Protein AF-A0AAV3YRA4-F1 (afdb_monomer_lite)

Structure (mmCIF, N/CA/C/O backbone):
data_AF-A0AAV3YRA4-F1
#
_entry.id   AF-A0AAV3YRA4-F1
#
loop_
_atom_site.group_PDB
_atom_site.id
_atom_site.type_symbol
_atom_site.label_atom_id
_atom_site.label_alt_id
_atom_site.label_comp_id
_atom_site.label_asym_id
_atom_site.label_entity_id
_atom_site.label_seq_id
_atom_site.pdbx_PDB_ins_code
_atom_site.Cartn_x
_atom_site.Cartn_y
_atom_site.Cartn_z
_atom_site.occupancy
_atom_site.B_iso_or_equiv
_atom_site.auth_seq_id
_atom_site.auth_comp_id
_atom_site.auth_asym_id
_atom_site.auth_atom_id
_atom_site.pdbx_PDB_model_num
ATOM 1 N N . MET A 1 1 ? 13.041 19.269 -10.673 1.00 60.81 1 MET A N 1
ATOM 2 C CA . MET A 1 1 ? 11.760 18.529 -10.615 1.00 60.81 1 MET A CA 1
ATOM 3 C C . MET A 1 1 ? 11.629 17.914 -9.224 1.00 60.81 1 MET A C 1
ATOM 5 O O . MET A 1 1 ? 12.506 17.151 -8.846 1.00 60.81 1 MET A O 1
ATOM 9 N N . PHE A 1 2 ? 10.624 18.301 -8.426 1.00 75.06 2 PHE A N 1
ATOM 10 C CA . PHE A 1 2 ? 10.515 17.935 -6.996 1.00 75.06 2 PHE A CA 1
ATOM 11 C C . PHE A 1 2 ? 10.463 16.417 -6.775 1.00 75.06 2 PHE A C 1
ATOM 13 O O . PHE A 1 2 ? 11.196 15.890 -5.945 1.00 75.06 2 PHE A O 1
ATOM 20 N N . LEU A 1 3 ? 9.687 15.722 -7.612 1.00 76.62 3 LEU A N 1
ATOM 21 C CA . LEU A 1 3 ? 9.548 14.266 -7.620 1.00 76.62 3 LEU A CA 1
ATOM 22 C C . LEU A 1 3 ? 10.728 13.524 -8.264 1.00 76.62 3 LEU A C 1
ATOM 24 O O . LEU A 1 3 ? 10.641 12.321 -8.423 1.00 76.62 3 LEU A O 1
ATOM 28 N N . MET A 1 4 ? 11.815 14.182 -8.676 1.00 76.69 4 MET A N 1
ATOM 29 C CA . MET A 1 4 ? 13.033 13.473 -9.115 1.00 76.69 4 MET A CA 1
ATOM 30 C C . MET A 1 4 ? 14.036 13.270 -7.981 1.00 76.69 4 MET A C 1
ATOM 32 O O . MET A 1 4 ? 15.034 12.584 -8.160 1.00 76.69 4 MET A O 1
ATOM 36 N N . ASN A 1 5 ? 13.780 13.864 -6.818 1.00 85.81 5 ASN A N 1
ATOM 37 C CA . ASN A 1 5 ? 14.591 13.674 -5.631 1.00 85.81 5 ASN A CA 1
ATOM 38 C C . ASN A 1 5 ? 13.938 12.598 -4.749 1.00 85.81 5 ASN A C 1
ATOM 40 O O . ASN A 1 5 ? 12.779 12.738 -4.355 1.00 85.81 5 ASN A O 1
ATOM 44 N N . ASP A 1 6 ? 14.674 11.528 -4.455 1.00 83.38 6 ASP A N 1
ATOM 45 C CA . ASP A 1 6 ? 14.146 10.388 -3.699 1.00 83.38 6 ASP A CA 1
ATOM 46 C C . ASP A 1 6 ? 13.776 10.742 -2.254 1.00 83.38 6 ASP A C 1
ATOM 48 O O . ASP A 1 6 ? 12.796 10.218 -1.725 1.00 83.38 6 ASP A O 1
ATOM 52 N N . GLU A 1 7 ? 14.490 11.685 -1.636 1.00 87.44 7 GLU A N 1
ATOM 53 C CA . GLU A 1 7 ? 14.167 12.171 -0.294 1.00 87.44 7 GLU A CA 1
ATOM 54 C C . GLU A 1 7 ? 12.850 12.961 -0.299 1.00 87.44 7 GLU A C 1
ATOM 56 O O . GLU A 1 7 ? 11.986 12.736 0.545 1.00 87.44 7 GLU A O 1
ATOM 61 N N . ASN A 1 8 ? 12.620 13.796 -1.316 1.00 87.62 8 ASN A N 1
ATOM 62 C CA . ASN A 1 8 ? 11.345 14.503 -1.471 1.00 87.62 8 ASN A CA 1
ATOM 63 C C . ASN A 1 8 ? 10.169 13.540 -1.701 1.00 87.62 8 ASN A C 1
ATOM 65 O O . ASN A 1 8 ? 9.095 13.739 -1.133 1.00 87.62 8 ASN A O 1
ATOM 69 N N . LYS A 1 9 ? 10.352 12.484 -2.512 1.00 85.62 9 LYS A N 1
ATOM 70 C CA . LYS A 1 9 ? 9.322 11.442 -2.703 1.00 85.62 9 LYS A CA 1
ATOM 71 C C . LYS A 1 9 ? 8.991 10.749 -1.386 1.00 85.62 9 LYS A C 1
ATOM 73 O O . LYS A 1 9 ? 7.818 10.520 -1.088 1.00 85.62 9 LYS A O 1
ATOM 78 N N . LYS A 1 10 ? 10.019 10.419 -0.603 1.00 86.50 10 LYS A N 1
ATOM 79 C CA . LYS A 1 10 ? 9.867 9.772 0.699 1.00 86.50 10 LYS A CA 1
ATOM 80 C C . LYS A 1 10 ? 9.090 10.663 1.664 1.00 86.50 10 LYS A C 1
ATOM 82 O O . LYS A 1 10 ? 8.101 10.204 2.228 1.00 86.50 10 LYS A O 1
ATOM 87 N N . GLN A 1 11 ? 9.476 11.932 1.791 1.00 89.75 11 GLN A N 1
ATOM 88 C CA . GLN A 1 11 ? 8.786 12.895 2.653 1.00 89.75 11 GLN A CA 1
ATOM 89 C C . GLN A 1 11 ? 7.328 13.099 2.232 1.00 89.7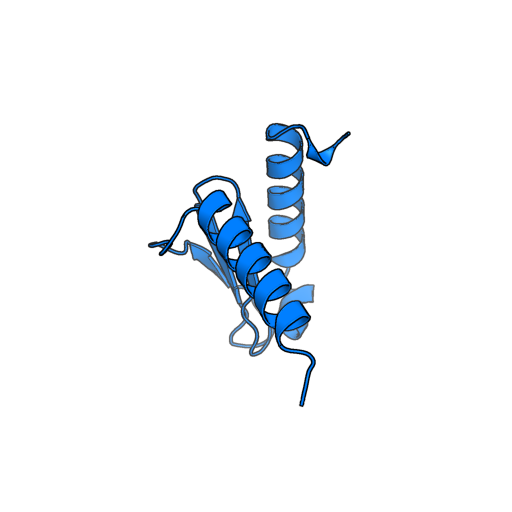5 11 GLN A C 1
ATOM 91 O O . GLN A 1 11 ? 6.440 13.082 3.080 1.00 89.75 11 GLN A O 1
ATOM 96 N N . LEU A 1 12 ? 7.060 13.213 0.928 1.00 89.12 12 LEU A N 1
ATOM 97 C CA . LEU A 1 12 ? 5.695 13.319 0.415 1.00 89.12 12 LEU A CA 1
ATOM 98 C C . LEU A 1 12 ? 4.866 12.066 0.728 1.00 89.12 12 LEU A C 1
ATOM 100 O O . LEU A 1 12 ? 3.725 12.177 1.164 1.00 89.12 12 LEU A O 1
ATOM 104 N N . THR A 1 13 ? 5.436 10.876 0.532 1.00 87.88 13 THR A N 1
ATOM 105 C CA . THR A 1 13 ? 4.731 9.612 0.799 1.00 87.88 13 THR A CA 1
ATOM 106 C C . THR A 1 13 ? 4.429 9.457 2.287 1.00 87.88 13 THR A C 1
ATOM 108 O O . THR A 1 13 ? 3.326 9.060 2.650 1.00 87.88 13 THR A O 1
ATOM 111 N N . GLN A 1 14 ? 5.374 9.825 3.155 1.00 88.62 14 GLN A N 1
ATOM 112 C CA . GLN A 1 14 ? 5.180 9.831 4.607 1.00 88.62 14 GLN A CA 1
ATOM 113 C C . GLN A 1 14 ? 4.116 10.842 5.042 1.00 88.62 14 GLN A C 1
ATOM 115 O O . GLN A 1 14 ? 3.288 10.517 5.888 1.00 88.62 14 GLN A O 1
ATOM 120 N N . PHE A 1 15 ? 4.110 12.034 4.442 1.00 91.56 15 PHE A N 1
ATOM 121 C CA . PHE A 1 15 ? 3.085 13.044 4.687 1.00 91.56 15 PHE A CA 1
ATOM 122 C C . PHE A 1 15 ? 1.688 12.530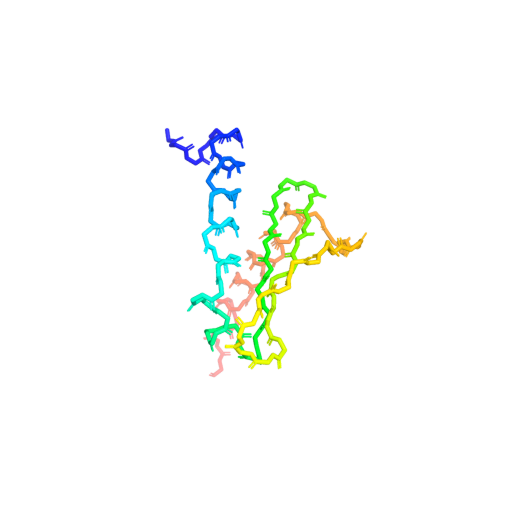 4.314 1.00 91.56 15 PHE A C 1
ATOM 124 O O . PHE A 1 15 ? 0.782 12.572 5.139 1.00 91.56 15 PHE A O 1
ATOM 131 N N . LEU A 1 16 ? 1.524 11.974 3.109 1.00 90.81 16 LEU A N 1
ATOM 132 C CA . LEU A 1 16 ? 0.241 11.421 2.664 1.00 90.81 16 LEU A CA 1
ATOM 133 C C . LEU A 1 16 ? -0.229 10.265 3.552 1.00 90.81 16 LEU A C 1
ATOM 135 O O . LEU A 1 16 ? -1.405 10.201 3.900 1.00 90.81 16 LEU A O 1
ATOM 139 N N . LEU A 1 17 ? 0.690 9.377 3.942 1.00 89.81 17 LEU A N 1
ATOM 140 C CA . LEU A 1 17 ? 0.382 8.266 4.837 1.00 89.81 17 LEU A CA 1
ATOM 141 C C . LEU A 1 17 ? -0.117 8.764 6.197 1.00 89.81 17 LEU A C 1
ATOM 143 O O . LEU A 1 17 ? -1.110 8.256 6.706 1.00 89.81 17 LEU A O 1
ATOM 147 N N . HIS A 1 18 ? 0.558 9.770 6.759 1.00 90.94 18 HIS A N 1
ATOM 148 C CA . HIS A 1 18 ? 0.190 10.368 8.037 1.00 90.94 18 HIS A CA 1
ATOM 149 C C . HIS A 1 18 ? -1.191 11.030 7.990 1.00 90.94 18 HIS A C 1
ATOM 151 O O . HIS A 1 18 ? -2.006 10.803 8.882 1.00 90.94 18 HIS A O 1
ATOM 157 N N . GLU A 1 19 ? -1.471 11.806 6.942 1.00 92.44 19 GLU A N 1
ATOM 158 C CA . GLU A 1 19 ? -2.770 12.461 6.782 1.00 92.44 19 GLU A CA 1
ATOM 159 C C . GLU A 1 19 ? -3.899 11.443 6.617 1.00 92.44 19 GLU A C 1
ATOM 161 O O . GLU A 1 19 ? -4.940 11.557 7.258 1.00 92.44 19 GLU A O 1
ATOM 166 N N . TRP A 1 20 ? -3.704 10.414 5.793 1.00 90.69 20 TRP A N 1
ATOM 167 C CA . TRP A 1 20 ? -4.776 9.461 5.490 1.00 90.69 20 TRP A CA 1
ATOM 168 C C . TRP A 1 20 ? -4.993 8.421 6.590 1.00 90.69 20 TRP A C 1
ATOM 170 O O . TRP A 1 20 ? -6.040 7.779 6.614 1.00 90.69 20 TRP A O 1
ATOM 180 N N . GLN A 1 21 ? -4.054 8.292 7.529 1.00 90.31 21 GLN A N 1
ATOM 181 C CA . GLN A 1 21 ? -4.235 7.505 8.748 1.00 90.31 21 GLN A CA 1
ATOM 182 C C . GLN A 1 21 ? -5.179 8.187 9.760 1.00 90.31 21 GLN A C 1
ATOM 184 O O . GLN A 1 21 ? -5.573 7.590 10.760 1.00 90.31 21 GLN A O 1
ATOM 189 N N . GLN A 1 22 ? -5.583 9.436 9.538 1.00 91.31 22 GLN A N 1
ATOM 190 C CA . GLN A 1 22 ? -6.549 10.075 10.425 1.00 91.31 22 GLN A CA 1
ATOM 191 C C . GLN A 1 22 ? -7.929 9.408 10.305 1.00 91.31 22 GLN A C 1
ATOM 193 O O . GLN A 1 22 ? -8.413 9.116 9.211 1.00 91.31 22 GLN A O 1
ATOM 198 N N . ASP A 1 23 ? -8.603 9.231 11.441 1.00 90.00 23 ASP A N 1
ATOM 199 C CA . ASP A 1 23 ? -9.911 8.565 11.537 1.00 90.00 23 ASP A CA 1
ATOM 200 C C . ASP A 1 23 ? -11.011 9.241 10.700 1.00 90.00 23 ASP A C 1
ATOM 202 O O . ASP A 1 23 ? -11.981 8.604 10.292 1.00 90.00 23 ASP A O 1
ATOM 206 N N . CYS A 1 24 ? -10.844 10.520 10.351 1.00 91.25 24 CYS A N 1
ATOM 207 C CA . CYS A 1 24 ? -11.743 11.219 9.432 1.00 91.25 24 CYS A CA 1
ATOM 208 C C . CYS A 1 24 ? -11.779 10.591 8.023 1.00 91.25 24 CYS A C 1
ATOM 210 O O . CYS A 1 24 ? -12.776 10.747 7.316 1.00 91.25 24 CYS A O 1
ATOM 212 N N . PHE A 1 25 ? -10.743 9.842 7.631 1.00 90.00 25 PHE A N 1
ATOM 213 C CA . PHE A 1 25 ? -10.680 9.101 6.370 1.00 90.00 25 PHE A CA 1
ATOM 214 C C . PHE A 1 25 ? -11.111 7.636 6.501 1.00 90.00 25 PHE A C 1
ATOM 216 O O . PHE A 1 25 ? -11.252 6.958 5.480 1.00 90.00 25 PHE A O 1
ATOM 223 N N . ALA A 1 26 ? -11.381 7.140 7.713 1.00 90.94 26 ALA A N 1
ATOM 224 C CA . ALA A 1 26 ? -11.763 5.746 7.938 1.00 90.94 26 ALA A CA 1
ATOM 225 C C . ALA A 1 26 ? -13.016 5.356 7.144 1.00 90.94 26 ALA A C 1
ATOM 227 O O . ALA A 1 26 ? -13.069 4.284 6.548 1.00 90.94 26 ALA A O 1
ATOM 228 N N . LEU A 1 27 ? -13.986 6.266 7.024 1.00 92.31 27 LEU A N 1
ATOM 229 C CA . LEU A 1 27 ? -15.204 6.026 6.251 1.00 92.31 27 LEU A CA 1
ATOM 230 C C . LEU A 1 27 ? -14.936 5.901 4.741 1.00 92.31 27 LEU A C 1
ATOM 232 O O . LEU A 1 27 ? -15.608 5.133 4.057 1.00 92.31 27 LEU A O 1
ATOM 236 N N . ASN A 1 28 ? -13.917 6.596 4.225 1.00 90.06 28 ASN A N 1
ATOM 237 C CA . ASN A 1 28 ? -13.483 6.476 2.829 1.00 90.06 28 ASN A CA 1
ATOM 238 C C . ASN A 1 28 ? -12.717 5.170 2.575 1.00 90.06 28 ASN A C 1
ATOM 240 O O . ASN A 1 28 ? -12.669 4.700 1.436 1.00 90.06 28 ASN A O 1
ATOM 244 N N . LEU A 1 29 ? -12.114 4.611 3.625 1.00 90.69 29 LEU A N 1
ATOM 245 C CA . LEU A 1 29 ? -11.377 3.349 3.621 1.00 90.69 29 LEU A CA 1
ATOM 246 C C . LEU A 1 29 ? -12.245 2.150 4.020 1.00 90.69 29 LEU A C 1
ATOM 248 O O . LEU A 1 29 ? -11.770 1.017 3.973 1.00 90.69 29 LEU A O 1
ATOM 252 N N . LEU A 1 30 ? -13.508 2.372 4.397 1.00 89.75 30 LEU A N 1
ATOM 253 C CA . LEU A 1 30 ? -14.441 1.292 4.682 1.00 89.75 30 LEU A CA 1
ATOM 254 C C . LEU A 1 30 ? -14.524 0.399 3.442 1.00 89.75 30 LEU A C 1
ATOM 256 O O . LEU A 1 30 ? -14.746 0.904 2.341 1.00 89.75 30 LEU A O 1
ATOM 260 N N . ILE A 1 31 ? -14.307 -0.907 3.631 1.00 86.38 31 ILE A N 1
ATOM 261 C CA . ILE A 1 31 ? -14.260 -1.945 2.579 1.00 86.38 31 ILE A CA 1
ATOM 262 C C . ILE A 1 31 ? -13.249 -1.685 1.444 1.00 86.38 31 ILE A C 1
ATOM 264 O O . ILE A 1 31 ? -13.370 -2.267 0.364 1.00 86.38 31 ILE A O 1
ATOM 268 N N . ARG A 1 32 ? -12.248 -0.826 1.665 1.00 89.88 32 ARG A N 1
ATOM 269 C CA . ARG A 1 32 ? -11.181 -0.535 0.701 1.00 89.88 32 ARG A CA 1
ATOM 270 C C . ARG A 1 32 ? -9.817 -0.726 1.346 1.00 89.88 32 ARG A C 1
ATOM 272 O O . ARG A 1 32 ? -9.614 -0.450 2.524 1.00 89.88 32 ARG A O 1
ATOM 279 N N . GLU A 1 33 ? -8.870 -1.164 0.533 1.00 90.44 33 GLU A N 1
ATOM 280 C CA . GLU A 1 33 ? -7.466 -1.228 0.907 1.00 90.44 33 GLU A CA 1
ATOM 281 C C . GLU A 1 33 ? -6.681 -0.277 0.021 1.00 90.44 33 GLU A C 1
ATOM 283 O O . GLU A 1 33 ? -6.859 -0.248 -1.201 1.00 90.44 33 GLU A O 1
ATOM 288 N N . LEU A 1 34 ? -5.808 0.500 0.644 1.00 90.38 34 LEU A N 1
ATOM 289 C CA . LEU A 1 34 ? -4.923 1.404 -0.053 1.00 90.38 34 LEU A CA 1
ATOM 290 C C . LEU A 1 34 ? -3.475 1.012 0.206 1.00 90.38 34 LEU A C 1
ATOM 292 O O . LEU A 1 34 ? -3.025 0.958 1.347 1.00 90.38 34 LEU A O 1
ATOM 296 N N . TYR A 1 35 ? -2.742 0.782 -0.874 1.00 88.50 35 TYR A N 1
ATOM 297 C CA . TYR A 1 35 ? -1.354 0.357 -0.828 1.00 88.50 35 TYR A CA 1
ATOM 298 C C . TYR A 1 35 ? -0.433 1.549 -1.078 1.00 88.50 35 TYR A C 1
ATOM 300 O O . TYR A 1 35 ? -0.522 2.219 -2.106 1.00 88.50 35 TYR A O 1
ATOM 308 N N . PHE A 1 36 ? 0.477 1.790 -0.141 1.00 86.50 36 PHE A N 1
ATOM 309 C CA . PHE A 1 36 ? 1.542 2.775 -0.256 1.00 86.50 36 PHE A CA 1
ATOM 310 C C . PHE A 1 36 ? 2.859 2.051 -0.421 1.00 86.50 36 PHE A C 1
ATOM 312 O O . PHE A 1 36 ? 3.225 1.233 0.418 1.00 86.50 36 PHE A O 1
ATOM 319 N N . ALA A 1 37 ? 3.597 2.373 -1.473 1.00 83.44 37 ALA A N 1
ATOM 320 C CA . ALA A 1 37 ? 4.921 1.826 -1.694 1.00 83.44 37 ALA A CA 1
ATOM 321 C C . ALA A 1 37 ? 5.941 2.969 -1.685 1.00 83.44 37 ALA A C 1
ATOM 323 O O . ALA A 1 37 ? 5.853 3.914 -2.468 1.00 83.44 37 ALA A O 1
ATOM 324 N N . CYS A 1 38 ? 6.879 2.896 -0.743 1.00 78.06 38 CYS A N 1
ATOM 325 C CA . CYS A 1 38 ? 7.948 3.863 -0.565 1.00 78.06 38 CYS A CA 1
ATOM 326 C C . CYS A 1 38 ? 9.284 3.121 -0.553 1.00 78.06 38 CYS A C 1
ATOM 328 O O . CYS A 1 38 ? 9.661 2.478 0.431 1.00 78.06 38 CYS A O 1
ATOM 330 N N . HIS A 1 39 ? 10.033 3.256 -1.644 1.00 76.25 39 HIS A N 1
ATOM 331 C CA . HIS A 1 39 ? 11.345 2.641 -1.817 1.00 76.25 39 HIS A CA 1
ATOM 332 C C . HIS A 1 39 ? 11.306 1.102 -1.748 1.00 76.25 39 HIS A C 1
ATOM 334 O O . HIS A 1 39 ? 10.928 0.461 -2.717 1.00 76.25 39 HIS A O 1
ATOM 340 N N . ARG A 1 40 ? 11.716 0.488 -0.631 1.00 74.69 40 ARG A N 1
ATOM 341 C CA . ARG A 1 40 ? 11.692 -0.978 -0.429 1.00 74.69 40 ARG A CA 1
ATOM 342 C C . ARG A 1 40 ? 10.639 -1.422 0.585 1.00 74.69 40 ARG A C 1
ATOM 344 O O . ARG A 1 40 ? 10.642 -2.572 1.010 1.00 74.69 40 ARG A O 1
ATOM 351 N N . GLN A 1 41 ? 9.788 -0.500 1.021 1.00 80.19 41 GLN A N 1
ATOM 352 C CA . GLN A 1 41 ? 8.745 -0.754 2.001 1.00 80.19 41 GLN A CA 1
ATOM 353 C C . GLN A 1 41 ? 7.389 -0.540 1.352 1.00 80.19 41 GLN A C 1
ATOM 355 O O . GLN A 1 41 ? 7.202 0.397 0.575 1.00 80.19 41 GLN A O 1
ATOM 360 N N . CYS A 1 42 ? 6.437 -1.391 1.704 1.00 86.81 42 CYS A N 1
ATOM 361 C CA . CYS A 1 42 ? 5.053 -1.211 1.328 1.00 86.81 42 CYS A CA 1
ATOM 362 C C . CYS A 1 42 ? 4.169 -1.359 2.559 1.00 86.81 42 CYS A C 1
ATOM 364 O O . CYS A 1 42 ? 4.454 -2.156 3.455 1.00 86.81 42 CYS A O 1
ATOM 366 N N . PHE A 1 43 ? 3.117 -0.558 2.605 1.00 89.62 43 PHE A N 1
ATOM 367 C CA . PHE A 1 43 ? 2.149 -0.526 3.682 1.00 89.62 43 PHE A CA 1
ATOM 368 C C . PHE A 1 43 ? 0.750 -0.575 3.087 1.00 89.62 43 PHE A C 1
ATOM 370 O O . PHE A 1 43 ? 0.502 0.025 2.042 1.00 89.62 43 PHE A O 1
ATOM 377 N N . VAL A 1 44 ? -0.158 -1.263 3.766 1.00 91.94 44 VAL A N 1
ATOM 378 C CA . VAL A 1 44 ? -1.584 -1.227 3.468 1.00 91.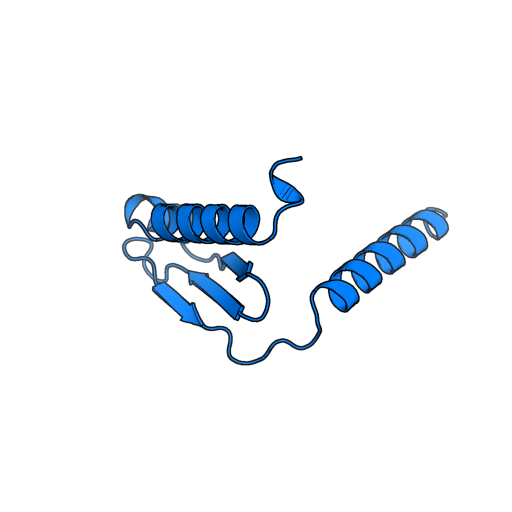94 44 VAL A CA 1
ATOM 379 C C . VAL A 1 44 ? -2.290 -0.429 4.553 1.00 91.94 44 VAL A C 1
ATOM 381 O O . VAL A 1 44 ? -2.088 -0.662 5.747 1.00 91.94 44 VAL A O 1
ATOM 384 N N . LEU A 1 45 ? -3.095 0.527 4.115 1.00 93.62 45 LEU A N 1
ATOM 385 C CA . LEU A 1 45 ? -3.995 1.308 4.939 1.00 93.62 45 LEU A CA 1
ATOM 386 C C . LEU A 1 45 ? -5.425 0.838 4.658 1.00 93.62 45 LEU A C 1
ATOM 388 O O . LEU A 1 45 ? -5.851 0.781 3.502 1.00 93.62 45 LEU A O 1
ATOM 392 N N . SER A 1 46 ? -6.156 0.472 5.704 1.00 94.06 46 SER A N 1
ATOM 393 C CA . SER A 1 46 ? -7.516 -0.074 5.599 1.00 94.06 46 SER A CA 1
ATOM 394 C C . SER A 1 46 ? -8.381 0.385 6.769 1.00 94.06 46 SER A C 1
ATOM 396 O O . SER A 1 46 ? -7.846 0.752 7.810 1.00 94.06 46 SER A O 1
ATOM 398 N N . SER A 1 47 ? -9.707 0.327 6.637 1.00 93.81 47 SER A N 1
ATOM 399 C CA . SER A 1 47 ? -10.621 0.477 7.777 1.00 93.81 47 SER A CA 1
ATOM 400 C C . SER A 1 47 ? -11.661 -0.640 7.780 1.00 93.81 47 SER A C 1
ATOM 402 O O . SER A 1 47 ? -12.378 -0.842 6.796 1.00 93.81 47 SER A O 1
ATOM 404 N N . CYS A 1 48 ? -11.743 -1.375 8.891 1.00 90.56 48 CYS A N 1
ATOM 405 C CA . CYS A 1 48 ? -12.692 -2.481 9.043 1.00 90.56 48 CYS A CA 1
ATOM 406 C C . CYS A 1 48 ? -14.082 -2.012 9.495 1.00 90.56 48 CYS A C 1
ATOM 408 O O . CYS A 1 48 ? -15.083 -2.648 9.171 1.00 90.56 48 CYS A O 1
ATOM 410 N N . ASP A 1 49 ? -14.148 -0.918 10.253 1.00 90.94 49 ASP A N 1
ATOM 411 C CA . ASP A 1 49 ? -15.365 -0.433 10.912 1.00 90.94 49 ASP A CA 1
ATOM 412 C C . ASP A 1 49 ? -15.819 0.951 10.421 1.00 90.94 49 ASP A C 1
ATOM 414 O O . ASP A 1 49 ? -16.876 1.439 10.829 1.00 90.94 49 ASP A O 1
ATOM 418 N N . GLY A 1 50 ? -15.033 1.581 9.542 1.00 88.62 50 GLY A N 1
ATOM 419 C CA . GLY A 1 50 ? -15.288 2.920 9.020 1.00 88.62 50 GLY A CA 1
ATOM 420 C C . GLY A 1 50 ? -15.069 4.026 10.051 1.00 88.62 50 GLY A C 1
ATOM 421 O O . GLY A 1 50 ? -15.499 5.155 9.811 1.00 88.62 50 GLY A O 1
ATOM 422 N N . LYS A 1 51 ? -14.442 3.714 11.193 1.00 88.62 51 LYS A N 1
ATOM 423 C CA . LYS A 1 51 ? -14.171 4.651 12.292 1.00 88.62 51 LYS A CA 1
ATOM 424 C C . LYS A 1 51 ? -12.690 4.758 12.604 1.00 88.62 51 LYS A C 1
ATOM 426 O O . LYS A 1 51 ? -12.236 5.866 12.852 1.00 88.62 51 LYS A O 1
ATOM 431 N N . THR A 1 52 ? -11.960 3.648 12.576 1.00 89.25 52 THR A N 1
ATOM 432 C CA . THR A 1 52 ? -10.511 3.635 12.795 1.00 89.25 52 THR A CA 1
ATOM 433 C C . THR A 1 52 ? -9.782 3.219 11.534 1.00 89.25 52 THR A C 1
ATOM 435 O O . THR A 1 52 ? -10.258 2.357 10.784 1.00 89.25 52 THR A O 1
ATOM 438 N N . THR A 1 53 ? -8.618 3.814 11.295 1.00 91.62 53 THR A N 1
ATOM 439 C CA . THR A 1 53 ? -7.717 3.343 10.240 1.00 91.62 53 THR A CA 1
ATOM 440 C C . THR A 1 53 ? -6.640 2.425 10.814 1.00 91.62 53 THR A C 1
ATOM 442 O O . THR A 1 53 ? -6.095 2.659 11.892 1.00 91.62 53 THR A O 1
ATOM 445 N N . ASP A 1 54 ? -6.319 1.377 10.064 1.00 91.25 54 ASP A N 1
ATOM 446 C CA . ASP A 1 54 ? -5.278 0.412 10.384 1.00 91.25 54 ASP A CA 1
ATOM 447 C C . ASP A 1 54 ? -4.176 0.491 9.335 1.00 91.25 54 ASP A C 1
ATOM 449 O O . ASP A 1 54 ? -4.425 0.300 8.140 1.00 91.25 54 ASP A O 1
ATOM 453 N N . LEU A 1 55 ? -2.945 0.714 9.791 1.00 91.44 55 LEU A N 1
ATOM 454 C CA . LEU A 1 55 ? -1.747 0.683 8.961 1.00 91.44 55 LEU A CA 1
ATOM 455 C C . LEU A 1 55 ? -0.974 -0.610 9.225 1.00 91.44 55 LEU A C 1
ATOM 457 O O . LEU A 1 55 ? -0.525 -0.857 10.345 1.00 91.44 55 LEU A O 1
ATOM 461 N N . ARG A 1 56 ? -0.776 -1.428 8.190 1.00 91.56 56 ARG A N 1
ATOM 462 C CA . ARG A 1 56 ? -0.046 -2.701 8.292 1.00 91.56 56 ARG A CA 1
ATOM 463 C C . ARG A 1 56 ? 1.098 -2.749 7.277 1.00 91.56 56 ARG A C 1
ATOM 465 O O . ARG A 1 56 ? 0.890 -2.381 6.123 1.00 91.56 56 ARG A O 1
ATOM 472 N N . PRO A 1 57 ? 2.304 -3.209 7.652 1.00 89.38 57 PRO A N 1
ATOM 473 C CA . PRO A 1 57 ? 3.363 -3.449 6.679 1.00 89.38 57 PRO A CA 1
ATOM 474 C C . PRO A 1 57 ? 2.988 -4.629 5.774 1.00 89.38 57 PRO A C 1
ATOM 476 O O . PRO A 1 57 ? 2.473 -5.642 6.248 1.00 89.38 57 PRO A O 1
ATOM 479 N N . VAL A 1 58 ? 3.278 -4.514 4.479 1.00 89.12 58 VAL A N 1
ATOM 480 C CA . VAL A 1 58 ? 3.171 -5.615 3.517 1.00 89.12 58 VAL A CA 1
ATOM 481 C C . VAL A 1 58 ? 4.496 -6.385 3.559 1.00 89.12 58 VAL A C 1
ATOM 483 O O . VAL A 1 58 ? 5.525 -5.845 3.150 1.00 89.12 58 VAL A O 1
ATOM 486 N N . PRO A 1 59 ? 4.516 -7.620 4.094 1.00 76.00 59 PRO A N 1
ATOM 487 C CA . PRO A 1 59 ? 5.760 -8.310 4.441 1.00 76.00 59 PRO A CA 1
ATOM 488 C C . PRO A 1 59 ? 6.519 -8.847 3.225 1.00 76.00 59 PRO A C 1
ATOM 490 O O . PRO A 1 59 ? 7.719 -9.097 3.314 1.00 76.00 59 PRO A O 1
ATOM 493 N N . TYR A 1 60 ? 5.832 -9.040 2.100 1.00 76.00 60 TYR A N 1
ATOM 494 C CA . TYR A 1 60 ? 6.416 -9.588 0.887 1.00 76.00 60 TYR A CA 1
ATOM 495 C C . TYR A 1 60 ? 5.904 -8.831 -0.332 1.00 76.00 60 TYR A C 1
ATOM 497 O O . TYR A 1 60 ? 4.698 -8.743 -0.559 1.00 76.00 60 TYR A O 1
ATOM 505 N N . LEU A 1 61 ? 6.839 -8.299 -1.113 1.00 74.81 61 LEU A N 1
ATOM 506 C CA . LEU A 1 61 ? 6.575 -7.754 -2.436 1.00 74.81 61 LEU A CA 1
ATOM 507 C C . LEU A 1 61 ? 6.979 -8.806 -3.464 1.00 74.81 61 LEU A C 1
ATOM 509 O O . LEU A 1 61 ? 8.093 -9.321 -3.412 1.00 74.81 61 LEU A O 1
ATOM 513 N N . ALA A 1 62 ? 6.068 -9.123 -4.382 1.00 76.75 62 ALA A N 1
ATOM 514 C CA . ALA A 1 62 ? 6.308 -10.117 -5.427 1.00 76.75 62 ALA A CA 1
ATOM 515 C C . ALA A 1 62 ? 7.315 -9.640 -6.488 1.00 76.75 62 ALA A C 1
ATOM 517 O O . ALA A 1 62 ? 7.914 -10.467 -7.167 1.00 76.75 62 ALA A O 1
ATOM 518 N N . SER A 1 63 ? 7.499 -8.325 -6.622 1.00 73.56 63 SER A N 1
ATOM 519 C CA . SER A 1 63 ? 8.354 -7.697 -7.627 1.00 73.56 63 SER A 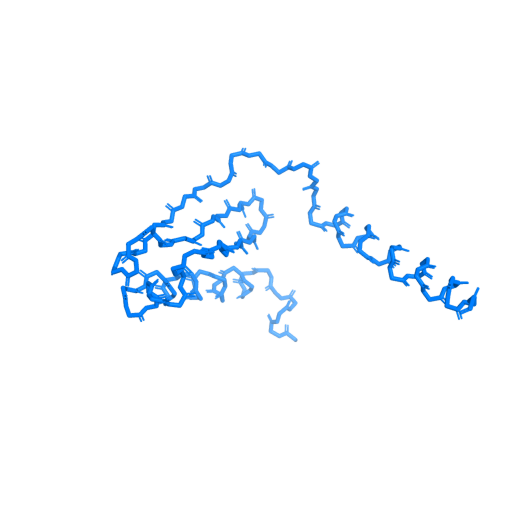CA 1
ATOM 520 C C . SER A 1 63 ? 8.943 -6.385 -7.106 1.00 73.56 63 SER A C 1
ATOM 522 O O . SER A 1 63 ? 8.466 -5.808 -6.121 1.00 73.56 63 SER A O 1
ATOM 524 N N . SER A 1 64 ? 9.976 -5.887 -7.784 1.00 77.44 64 SER A N 1
ATOM 525 C CA . SER A 1 64 ? 10.476 -4.525 -7.549 1.00 77.44 64 SER A CA 1
ATOM 526 C C . SER A 1 64 ? 9.557 -3.467 -8.181 1.00 77.44 64 SER A C 1
ATOM 528 O O . SER A 1 64 ? 8.717 -3.787 -9.021 1.00 77.44 64 SER A O 1
ATOM 530 N N . HIS A 1 65 ? 9.733 -2.194 -7.805 1.00 73.81 65 HIS A N 1
ATOM 531 C CA . HIS A 1 65 ? 9.044 -1.073 -8.459 1.00 73.81 65 HIS A CA 1
ATOM 532 C C . HIS A 1 65 ? 9.347 -1.002 -9.960 1.00 73.81 65 HIS A C 1
ATOM 534 O O . HIS A 1 65 ? 8.432 -0.896 -10.762 1.00 73.81 65 HIS A O 1
ATOM 540 N N . GLU A 1 66 ? 10.622 -1.116 -10.336 1.00 78.62 66 GLU A N 1
ATOM 541 C CA . GLU A 1 66 ? 11.059 -1.055 -11.735 1.00 78.62 66 GLU A CA 1
ATOM 542 C C . GLU A 1 66 ? 10.459 -2.197 -12.565 1.00 78.62 66 GLU A C 1
ATOM 544 O O . GLU A 1 66 ? 10.009 -1.991 -13.691 1.00 78.62 66 GLU A O 1
ATOM 549 N N . GLU A 1 67 ? 10.387 -3.395 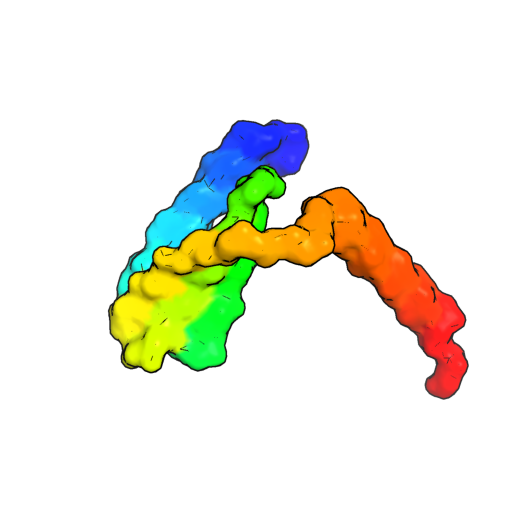-11.986 1.00 80.19 67 GLU A N 1
ATOM 550 C CA . GLU A 1 67 ? 9.758 -4.556 -12.612 1.00 80.19 67 GLU A CA 1
ATOM 551 C C . GLU A 1 67 ? 8.243 -4.373 -12.764 1.00 80.19 67 GLU A C 1
ATOM 553 O O . GLU A 1 67 ? 7.706 -4.618 -13.843 1.00 80.19 67 GLU A O 1
ATOM 558 N N . ALA A 1 68 ? 7.557 -3.889 -11.724 1.00 82.69 68 ALA A N 1
ATOM 559 C CA . ALA A 1 68 ? 6.124 -3.606 -11.783 1.00 82.69 68 ALA A CA 1
ATOM 560 C C . ALA A 1 68 ? 5.794 -2.522 -12.826 1.00 82.69 68 ALA A C 1
ATOM 562 O O . ALA A 1 68 ? 4.880 -2.706 -13.631 1.00 82.69 68 ALA A O 1
ATOM 563 N N . ASP A 1 69 ? 6.565 -1.432 -12.863 1.00 84.88 69 ASP A N 1
ATOM 564 C CA . ASP A 1 69 ? 6.412 -0.342 -13.835 1.00 84.88 69 ASP A CA 1
ATOM 565 C C . ASP A 1 69 ? 6.685 -0.828 -15.267 1.00 84.88 69 ASP A C 1
ATOM 567 O O . ASP A 1 69 ? 5.965 -0.472 -16.209 1.00 84.88 69 ASP A O 1
ATOM 571 N N . THR A 1 70 ? 7.690 -1.693 -15.435 1.00 87.06 70 THR A N 1
ATOM 572 C CA . THR A 1 70 ? 7.991 -2.338 -16.719 1.00 87.06 70 THR A CA 1
ATOM 573 C C . THR A 1 70 ? 6.828 -3.217 -17.167 1.00 87.06 70 THR A C 1
ATOM 575 O O . THR A 1 70 ? 6.383 -3.095 -18.307 1.00 87.06 70 THR A O 1
ATOM 578 N N . LEU A 1 71 ? 6.286 -4.061 -16.282 1.00 83.88 71 LEU A N 1
ATOM 579 C CA . LEU A 1 71 ? 5.140 -4.920 -16.590 1.00 83.88 71 LEU A CA 1
ATOM 580 C C . LEU A 1 71 ? 3.897 -4.102 -16.950 1.00 83.88 71 LEU A C 1
ATOM 582 O O . LEU A 1 71 ? 3.251 -4.401 -17.951 1.00 83.88 71 LEU A O 1
ATOM 586 N N . LEU A 1 72 ? 3.588 -3.042 -16.198 1.00 85.44 72 LEU A N 1
ATOM 587 C CA . LEU A 1 72 ? 2.485 -2.127 -16.511 1.00 85.44 72 LEU A CA 1
ATOM 588 C C . LEU A 1 72 ? 2.658 -1.486 -17.892 1.00 85.44 72 LEU A C 1
ATOM 590 O O . LEU A 1 72 ? 1.714 -1.457 -18.683 1.00 85.44 72 LEU A O 1
ATOM 594 N N . THR A 1 73 ? 3.869 -1.024 -18.206 1.00 88.12 73 THR A N 1
ATOM 595 C CA . THR A 1 73 ? 4.192 -0.428 -19.510 1.00 88.12 73 THR A CA 1
ATOM 596 C C . THR A 1 73 ? 4.040 -1.448 -20.638 1.00 88.12 73 THR A C 1
ATOM 598 O O . THR A 1 73 ? 3.408 -1.158 -21.654 1.00 88.12 73 THR A O 1
ATOM 601 N N 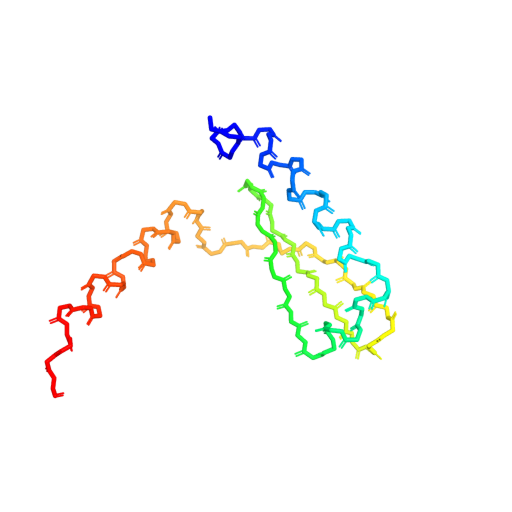. LEU A 1 74 ? 4.558 -2.665 -20.454 1.00 87.31 74 LEU A N 1
ATOM 602 C CA . LEU A 1 74 ? 4.427 -3.752 -21.425 1.00 87.31 74 LEU A CA 1
ATOM 603 C C . LEU A 1 74 ? 2.962 -4.146 -21.639 1.00 87.31 74 LEU A C 1
ATOM 605 O O . LEU A 1 74 ? 2.545 -4.327 -22.781 1.00 87.31 74 LEU A O 1
ATOM 609 N N . HIS A 1 75 ? 2.163 -4.223 -20.572 1.00 84.56 75 HIS A N 1
ATOM 610 C CA . HIS A 1 75 ? 0.728 -4.488 -20.667 1.00 84.56 75 HIS A CA 1
ATOM 611 C C . HIS A 1 75 ? -0.020 -3.380 -21.407 1.00 84.56 75 HIS A C 1
ATOM 613 O O . HIS A 1 75 ? -0.898 -3.689 -22.212 1.00 84.56 75 HIS A O 1
ATOM 619 N N . ALA A 1 76 ? 0.326 -2.111 -21.180 1.00 86.69 76 ALA A N 1
ATOM 620 C CA . ALA A 1 76 ? -0.261 -0.990 -21.910 1.00 86.69 76 ALA A CA 1
ATOM 621 C C . ALA A 1 76 ? 0.067 -1.059 -23.411 1.00 86.69 76 ALA A C 1
ATOM 623 O O . ALA A 1 76 ? -0.840 -0.952 -24.234 1.00 86.69 76 ALA A O 1
ATOM 624 N N . ILE A 1 77 ? 1.332 -1.325 -23.765 1.00 89.50 77 ILE A N 1
ATOM 625 C CA . ILE A 1 77 ? 1.771 -1.500 -25.161 1.00 89.50 77 ILE A CA 1
ATOM 626 C C . ILE A 1 77 ? 1.044 -2.677 -25.816 1.00 89.50 77 ILE A C 1
ATOM 628 O O . ILE A 1 77 ? 0.534 -2.552 -26.926 1.00 89.50 77 ILE A O 1
ATOM 632 N N . TYR A 1 78 ? 0.979 -3.820 -25.133 1.00 87.88 78 TYR A N 1
ATOM 633 C CA . TYR A 1 78 ? 0.275 -4.989 -25.648 1.00 87.88 78 TYR A CA 1
ATOM 634 C C . TYR A 1 78 ? -1.216 -4.700 -25.835 1.00 87.88 78 TYR A C 1
ATOM 636 O O . TYR A 1 78 ? -1.786 -5.074 -26.854 1.00 87.88 78 TYR A O 1
ATOM 644 N N . SER A 1 79 ? -1.845 -4.015 -24.879 1.00 85.56 79 SER A N 1
ATOM 645 C CA . SER A 1 79 ? -3.265 -3.670 -24.968 1.00 85.56 79 SER A CA 1
ATOM 646 C C . SER A 1 79 ? -3.534 -2.793 -26.186 1.00 85.56 79 SER A C 1
ATOM 648 O O . SER A 1 79 ? -4.424 -3.135 -26.949 1.00 85.56 79 SER A O 1
ATOM 650 N N . ASP A 1 80 ? -2.722 -1.755 -26.417 1.00 85.06 80 ASP A N 1
ATOM 651 C CA . ASP A 1 80 ? -2.800 -0.862 -27.585 1.00 85.06 80 ASP A CA 1
ATOM 652 C C . ASP A 1 80 ? -2.657 -1.617 -28.918 1.00 85.06 80 ASP A C 1
ATOM 654 O O . ASP A 1 80 ? -3.474 -1.467 -29.826 1.00 85.06 80 ASP A O 1
ATOM 658 N N . GLN A 1 81 ? -1.683 -2.527 -29.001 1.00 80.19 81 GLN A N 1
ATOM 659 C CA . GLN A 1 81 ? -1.467 -3.369 -30.183 1.00 80.19 81 GLN A CA 1
ATOM 660 C C . GLN A 1 81 ? -2.609 -4.360 -30.451 1.00 80.19 81 GLN A C 1
ATOM 662 O O . GLN A 1 81 ? -2.737 -4.850 -31.573 1.00 80.19 81 GLN A O 1
ATOM 667 N N . ASN A 1 82 ? -3.433 -4.654 -29.443 1.00 68.62 82 ASN A N 1
ATOM 668 C CA . ASN A 1 82 ? -4.568 -5.566 -29.540 1.00 68.62 82 ASN A CA 1
ATOM 669 C C . ASN A 1 82 ? -5.931 -4.839 -29.490 1.00 68.62 82 ASN A C 1
ATOM 671 O O . ASN A 1 82 ? -6.955 -5.509 -29.367 1.00 68.62 82 ASN A O 1
ATOM 675 N N . ILE A 1 83 ? -5.993 -3.505 -29.683 1.00 58.91 83 ILE A N 1
ATOM 676 C CA . ILE A 1 83 ? -7.249 -2.742 -29.930 1.00 58.91 83 ILE A CA 1
ATOM 677 C C . ILE A 1 83 ? -7.774 -2.990 -31.365 1.00 58.91 83 ILE A C 1
ATOM 679 O O . ILE A 1 83 ? -8.254 -2.100 -32.060 1.00 58.91 83 ILE A O 1
ATOM 683 N N . VAL A 1 84 ? -7.691 -4.229 -31.847 1.00 52.34 84 VAL A N 1
ATOM 684 C CA . VAL A 1 84 ? -8.337 -4.663 -33.089 1.00 52.34 84 VAL A CA 1
ATOM 685 C C . VAL A 1 84 ? -9.132 -5.926 -32.790 1.00 52.34 84 VAL A C 1
ATOM 687 O O . VAL A 1 84 ? -8.632 -7.041 -32.918 1.00 52.34 84 VAL A O 1
ATOM 690 N N . THR A 1 85 ? -10.379 -5.737 -32.362 1.00 44.69 85 THR A N 1
ATOM 691 C CA . THR A 1 85 ? -11.508 -6.642 -32.635 1.00 44.69 85 THR A CA 1
ATOM 692 C C . THR A 1 85 ? -12.804 -5.851 -32.667 1.00 44.69 85 THR A C 1
ATOM 694 O O . THR A 1 85 ? -13.015 -5.030 -31.749 1.00 44.69 85 THR A O 1
#

Sequence (85 aa):
MFLMNDENKKQLTQFLLHEWQQDCFALNLLIRELYFACHRQCFVLSSCDGKTTDLRPVPYLASSHEEADTLLTLHAIYSDQNIVT

Foldseek 3Di:
DQVVDLVSVQVVLVVVVVVCQDQVNLLVQDVHWDWGDRQPWIWIWHHPPSRGIDIGTDPDDPDHPVVVVVVVVVVVVVVVVPVPD

Secondary structure (DSSP, 8-state):
-GGGSHHHHHHHHHHHHHHHTSGGGHHHHBT-EEEEEETTEEEEEEBSSSSS-EEEE----SS-HHHHHHHHHHHHHHHHHT---

Radius of gyration: 16.33 Å; chains: 1; bounding box: 30×29×46 Å

pLDDT: mean 84.6, std 8.98, range [44.69, 94.06]

Organism: NCBI:txid259542